Protein AF-A0A2T2TE76-F1 (afdb_monomer_lite)

pLDDT: mean 76.72, std 20.66, range [38.75, 98.69]

Foldseek 3Di:
DDDDDDDDDDDDDDDDDPDDDDPPDPDDDPFQLVCLVPDDPVNLCVQCVVCLVVQLVLLVVVLVVCVVVVLDDPPLDHSNRLSVVLSVVCSVCSNVDDRPDDPNRSSSVSSVVVVVVVSVVVNVVVVVVVPDPPDDPPPCVPPPDDDDDDDDDDDDDDDDDDDDDDDDDDDDDD

Secondary structure (DSSP, 8-state):
-PPPPPP------PPPP-PPPPS------S-TTHHHHT--HHHHHHHHGGGHHHHHHHHHHHHHHHHHTTSS-TTS--HHHHHHHHHHHHHHTGGG--TTS-HHHHHHHHHHHHHHHHHHHHHHHHHHHHH-------GGGG--S----------------PPPPPPPPPP---

Radius of gyration: 37.02 Å; chains: 1; bounding box: 40×128×88 Å

Structure (mmCIF, N/CA/C/O backbone):
data_AF-A0A2T2TE76-F1
#
_entry.id   AF-A0A2T2TE76-F1
#
loop_
_atom_site.group_PDB
_atom_site.id
_atom_site.type_symbol
_atom_site.label_atom_id
_atom_site.label_alt_id
_atom_site.label_comp_id
_atom_site.label_asym_id
_atom_site.label_entity_id
_atom_site.label_seq_id
_atom_site.pdbx_PDB_ins_code
_atom_site.Cartn_x
_atom_site.Cartn_y
_atom_site.Cartn_z
_atom_site.occupancy
_atom_site.B_iso_or_equiv
_atom_site.auth_seq_id
_atom_site.auth_comp_id
_atom_site.auth_asym_id
_atom_site.auth_atom_id
_atom_site.pdbx_PDB_model_num
ATOM 1 N N . MET A 1 1 ? 2.660 -78.303 -4.164 1.00 43.53 1 MET A N 1
ATOM 2 C CA . MET A 1 1 ? 2.386 -76.933 -4.647 1.00 43.53 1 MET A CA 1
ATOM 3 C C . MET A 1 1 ? 3.713 -76.175 -4.750 1.00 43.53 1 MET A C 1
ATOM 5 O O . MET A 1 1 ? 4.227 -75.793 -3.706 1.00 43.53 1 MET A O 1
ATOM 9 N N . PRO A 1 2 ? 4.346 -76.036 -5.931 1.00 55.50 2 PRO A N 1
ATOM 10 C CA . PRO A 1 2 ? 5.562 -75.234 -6.071 1.00 55.50 2 PRO A CA 1
ATOM 11 C C . PRO A 1 2 ? 5.230 -73.763 -6.372 1.00 55.50 2 PRO A C 1
ATOM 13 O O . PRO A 1 2 ? 4.437 -73.463 -7.262 1.00 55.50 2 PRO A O 1
ATOM 16 N N . PHE A 1 3 ? 5.855 -72.851 -5.627 1.00 44.72 3 PHE A N 1
ATOM 17 C CA . PHE A 1 3 ? 5.776 -71.407 -5.837 1.00 44.72 3 PHE A CA 1
ATOM 18 C C . PHE A 1 3 ? 6.512 -71.008 -7.124 1.00 44.72 3 PHE A C 1
ATOM 20 O O . PHE A 1 3 ? 7.721 -71.208 -7.258 1.00 44.72 3 PHE A O 1
ATOM 27 N N . GLY A 1 4 ? 5.769 -70.444 -8.078 1.00 48.91 4 GLY A N 1
ATOM 28 C CA . GLY A 1 4 ? 6.301 -69.890 -9.318 1.00 48.91 4 GLY A CA 1
ATOM 29 C C . GLY A 1 4 ? 7.107 -68.614 -9.067 1.00 48.91 4 GLY A C 1
ATOM 30 O O . GLY A 1 4 ? 6.610 -67.655 -8.482 1.00 48.91 4 GLY A O 1
ATOM 31 N N . ARG A 1 5 ? 8.361 -68.601 -9.532 1.00 51.62 5 ARG A N 1
ATOM 32 C CA . ARG A 1 5 ? 9.224 -67.412 -9.574 1.00 51.62 5 ARG A CA 1
ATOM 33 C C . ARG A 1 5 ? 8.663 -66.388 -10.562 1.00 51.62 5 ARG A C 1
ATOM 35 O O . ARG A 1 5 ? 8.659 -66.634 -11.767 1.00 51.62 5 ARG A O 1
ATOM 42 N N . LEU A 1 6 ? 8.281 -65.215 -10.064 1.00 58.62 6 LEU A N 1
ATOM 43 C CA . LEU A 1 6 ? 8.061 -64.024 -10.882 1.00 58.62 6 LEU A CA 1
ATOM 44 C C . LEU A 1 6 ? 9.412 -63.492 -11.380 1.00 58.62 6 LEU A C 1
ATOM 46 O O . LEU A 1 6 ? 10.286 -63.126 -10.595 1.00 58.62 6 LEU A O 1
ATOM 50 N N . ARG A 1 7 ? 9.584 -63.471 -12.704 1.00 56.09 7 ARG A N 1
ATOM 51 C CA . ARG A 1 7 ? 10.722 -62.848 -13.388 1.00 56.09 7 ARG A CA 1
ATOM 52 C C . ARG A 1 7 ? 10.663 -61.332 -13.182 1.00 56.09 7 ARG A C 1
ATOM 54 O O . ARG A 1 7 ? 9.687 -60.696 -13.568 1.00 56.09 7 ARG A O 1
ATOM 61 N N . HIS A 1 8 ? 11.707 -60.750 -12.596 1.00 49.94 8 HIS A N 1
ATOM 62 C CA . HIS A 1 8 ? 11.914 -59.303 -12.611 1.00 49.94 8 HIS A CA 1
ATOM 63 C C . HIS A 1 8 ? 12.279 -58.867 -14.033 1.00 49.94 8 HIS A C 1
ATOM 65 O O . HIS A 1 8 ? 13.309 -59.271 -14.571 1.00 49.94 8 HIS A O 1
ATOM 71 N N . SER A 1 9 ? 11.407 -58.067 -14.644 1.00 55.41 9 SER A N 1
ATOM 72 C CA . SER A 1 9 ? 11.676 -57.411 -15.921 1.00 55.41 9 SER A CA 1
ATOM 73 C C . SER A 1 9 ? 12.637 -56.250 -15.678 1.00 55.41 9 SER A C 1
ATOM 75 O O . SER A 1 9 ? 12.326 -55.313 -14.946 1.00 55.41 9 SER A O 1
ATOM 77 N N . HIS A 1 10 ? 13.829 -56.345 -16.258 1.00 53.75 10 HIS A N 1
ATOM 78 C CA . HIS A 1 10 ? 14.846 -55.303 -16.234 1.00 53.75 10 HIS A CA 1
ATOM 79 C C . HIS A 1 10 ? 14.467 -54.249 -17.285 1.00 53.75 10 HIS A C 1
ATOM 81 O O . HIS A 1 10 ? 14.520 -54.525 -18.482 1.00 53.75 10 HIS A O 1
ATOM 87 N N . VAL A 1 11 ? 14.029 -53.067 -16.849 1.00 65.00 11 VAL A N 1
ATOM 88 C CA . VAL A 1 11 ? 13.769 -51.924 -17.739 1.00 65.00 11 VAL A CA 1
ATOM 89 C C . VAL A 1 11 ? 15.098 -51.198 -17.978 1.00 65.00 11 VAL A C 1
ATOM 91 O O . VAL A 1 11 ? 15.702 -50.740 -17.004 1.00 65.00 11 VAL A O 1
ATOM 94 N N . PRO A 1 12 ? 15.596 -51.071 -19.220 1.00 58.09 12 PRO A N 1
ATOM 95 C CA . PRO A 1 12 ? 16.795 -50.282 -19.480 1.00 58.09 12 PRO A CA 1
ATOM 96 C C . PRO A 1 12 ? 16.501 -48.782 -19.303 1.00 58.09 12 PRO A C 1
ATOM 98 O O . PRO A 1 12 ? 15.561 -48.247 -19.886 1.00 58.09 12 PRO A O 1
ATOM 101 N N . LYS A 1 13 ? 17.326 -48.093 -18.500 1.00 57.84 13 LYS A N 1
ATOM 102 C CA . LYS A 1 13 ? 17.354 -46.625 -18.394 1.00 57.84 13 LYS A CA 1
ATOM 103 C C . LYS A 1 13 ? 17.795 -46.034 -19.736 1.00 57.84 13 LYS A C 1
ATOM 105 O O . LYS A 1 13 ? 18.973 -46.099 -20.077 1.00 57.84 13 LYS A O 1
ATOM 110 N N . SER A 1 14 ? 16.869 -45.436 -20.478 1.00 62.56 14 SER A N 1
ATOM 111 C CA . SER A 1 14 ? 17.212 -44.568 -21.606 1.00 62.56 14 SER A CA 1
ATOM 112 C C . SER A 1 14 ? 17.950 -43.320 -21.092 1.00 62.56 14 SER A C 1
ATOM 114 O O . SER A 1 14 ? 17.490 -42.717 -20.118 1.00 62.56 14 SER A O 1
ATOM 116 N N . PRO A 1 15 ? 19.079 -42.911 -21.697 1.00 65.44 15 PRO A N 1
ATOM 117 C CA . PRO A 1 15 ? 19.715 -41.643 -21.358 1.00 65.44 15 PRO A CA 1
ATOM 118 C C . PRO A 1 15 ? 18.826 -40.480 -21.819 1.00 65.44 15 PRO A C 1
ATOM 120 O O . PRO A 1 15 ? 18.292 -40.494 -22.928 1.00 65.44 15 PRO A O 1
ATOM 123 N N . LEU A 1 16 ? 18.646 -39.487 -20.945 1.00 64.81 16 LEU A N 1
ATOM 124 C CA . LEU A 1 16 ? 17.914 -38.258 -21.255 1.00 64.81 16 LEU A CA 1
ATOM 125 C C . LEU A 1 16 ? 18.602 -37.508 -22.412 1.00 64.81 16 LEU A C 1
ATOM 127 O O . LEU A 1 16 ? 19.834 -37.500 -22.473 1.00 64.81 16 LEU A O 1
ATOM 131 N N . PRO A 1 17 ? 17.847 -36.852 -23.311 1.00 55.06 17 PRO A N 1
ATOM 132 C CA . PRO A 1 17 ? 18.440 -36.056 -24.375 1.00 55.06 17 PRO A CA 1
ATOM 133 C C . PRO A 1 17 ? 19.189 -34.853 -23.787 1.00 55.06 17 PRO A C 1
ATOM 135 O O . PRO A 1 17 ? 18.634 -34.078 -23.008 1.00 55.06 17 PRO A O 1
ATOM 138 N N . THR A 1 18 ? 20.450 -34.677 -24.184 1.00 64.31 18 THR A N 1
ATOM 139 C CA . THR A 1 18 ? 21.221 -33.454 -23.936 1.00 64.31 18 THR A CA 1
ATOM 140 C C . THR A 1 18 ? 20.599 -32.319 -24.739 1.00 64.31 18 THR A C 1
ATOM 142 O O . THR A 1 18 ? 20.852 -32.166 -25.936 1.00 64.31 18 THR A O 1
ATOM 145 N N . TRP A 1 19 ? 19.740 -31.539 -24.090 1.00 57.91 19 TRP A N 1
ATOM 146 C CA . TRP A 1 19 ? 19.202 -30.322 -24.675 1.00 57.91 19 TRP A CA 1
ATOM 147 C C . TRP A 1 19 ? 20.345 -29.330 -24.908 1.00 57.91 19 TRP A C 1
ATOM 149 O O . TRP A 1 19 ? 21.011 -28.899 -23.968 1.00 57.91 19 TRP A O 1
ATOM 159 N N . THR A 1 20 ? 20.585 -29.002 -26.177 1.00 63.94 20 THR A N 1
ATOM 160 C CA . THR A 1 20 ? 21.523 -27.952 -26.581 1.00 63.94 20 THR A CA 1
ATOM 161 C C . THR A 1 20 ? 20.682 -26.724 -26.932 1.00 63.94 20 THR A C 1
ATOM 16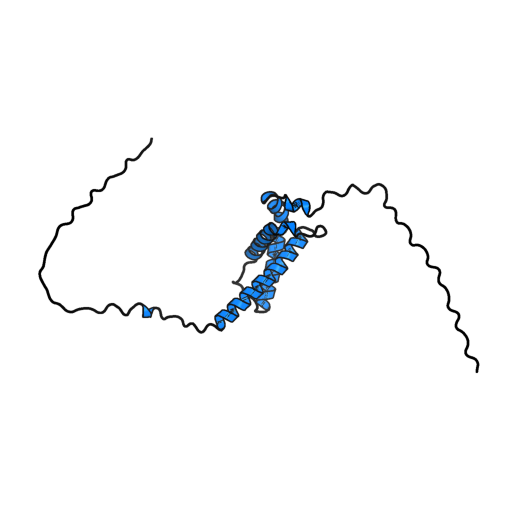3 O O . THR A 1 20 ? 19.851 -26.825 -27.840 1.00 63.94 20 THR A O 1
ATOM 166 N N . PRO A 1 21 ? 20.816 -25.587 -26.227 1.00 60.41 21 PRO A N 1
ATOM 167 C CA . PRO A 1 21 ? 20.075 -24.383 -26.587 1.00 60.41 21 PRO A CA 1
ATOM 168 C C . PRO A 1 21 ? 20.488 -23.878 -27.983 1.00 60.41 21 PRO A C 1
ATOM 170 O O . PRO A 1 21 ? 21.662 -23.982 -28.345 1.00 60.41 21 PRO A O 1
ATOM 173 N N . PRO A 1 22 ? 19.557 -23.315 -28.777 1.00 62.12 22 PRO A N 1
ATOM 174 C CA . PRO A 1 22 ? 19.862 -22.781 -30.102 1.00 62.12 22 PRO A CA 1
ATOM 175 C C . PRO A 1 22 ? 20.794 -21.549 -30.033 1.00 62.12 22 PRO A C 1
ATOM 177 O O . PRO A 1 22 ? 20.716 -20.768 -29.079 1.00 62.12 22 PRO A O 1
ATOM 180 N N . PRO A 1 23 ? 21.630 -21.312 -31.067 1.00 60.66 23 PRO A N 1
ATOM 181 C CA . PRO A 1 23 ? 22.685 -20.286 -31.089 1.00 60.66 23 PRO A CA 1
ATOM 182 C C . PRO A 1 23 ? 22.185 -18.833 -31.209 1.00 60.66 23 PRO A C 1
ATOM 184 O O . PRO A 1 23 ? 22.951 -17.945 -31.563 1.00 60.66 23 PRO A O 1
ATOM 187 N N . ASN A 1 24 ? 20.911 -18.569 -30.911 1.00 53.66 24 ASN A N 1
ATOM 188 C CA . ASN A 1 24 ? 20.317 -17.234 -30.987 1.00 53.66 24 ASN A CA 1
ATOM 189 C C . ASN A 1 24 ? 19.553 -16.884 -29.703 1.00 53.66 24 ASN A C 1
ATOM 191 O O . ASN A 1 24 ? 18.442 -16.360 -29.732 1.00 53.66 24 ASN A O 1
ATOM 195 N N . THR A 1 25 ? 20.146 -17.229 -28.559 1.00 54.91 25 THR A N 1
ATOM 196 C CA . THR A 1 25 ? 19.734 -16.657 -27.276 1.00 54.91 25 THR A CA 1
ATOM 197 C C . THR A 1 25 ? 20.296 -15.236 -27.233 1.00 54.91 25 THR A C 1
ATOM 199 O O . THR A 1 25 ? 21.523 -15.108 -27.192 1.00 54.91 25 THR A O 1
ATOM 202 N N . PRO A 1 26 ? 19.478 -14.164 -27.281 1.00 49.56 26 PRO A N 1
ATOM 203 C CA . PRO A 1 26 ? 20.008 -12.834 -27.032 1.00 49.56 26 PRO A CA 1
ATOM 204 C C . PRO A 1 26 ? 20.673 -12.867 -25.658 1.00 49.56 26 PRO A C 1
ATOM 206 O O . PRO A 1 26 ? 20.085 -13.353 -24.688 1.00 49.56 26 PRO A O 1
ATOM 209 N N . ALA A 1 27 ? 21.932 -12.429 -25.620 1.00 50.06 27 ALA A N 1
ATOM 210 C CA . ALA A 1 27 ? 22.722 -12.304 -24.408 1.00 50.06 27 ALA A CA 1
ATOM 211 C C . ALA A 1 27 ? 21.839 -11.752 -23.286 1.00 50.06 27 ALA A C 1
ATOM 213 O O . ALA A 1 27 ? 21.163 -10.740 -23.477 1.00 50.06 27 ALA A O 1
ATOM 214 N N . GLN A 1 28 ? 21.804 -12.470 -22.162 1.00 48.69 28 GLN A N 1
ATOM 215 C CA . GLN A 1 28 ? 21.019 -12.122 -20.984 1.00 48.69 28 GLN A CA 1
ATOM 216 C C . GLN A 1 28 ? 21.158 -10.620 -20.713 1.00 48.69 28 GLN A C 1
ATOM 218 O O . GLN A 1 28 ? 22.249 -10.130 -20.416 1.00 48.69 28 GLN A O 1
ATOM 223 N N . ALA A 1 29 ? 20.055 -9.890 -20.893 1.00 46.72 29 ALA A N 1
ATOM 224 C CA . ALA A 1 29 ? 19.974 -8.488 -20.524 1.00 46.72 29 ALA A CA 1
ATOM 225 C C . ALA A 1 29 ? 20.349 -8.357 -19.038 1.00 46.72 29 ALA A C 1
ATOM 227 O O . ALA A 1 29 ? 20.033 -9.265 -18.262 1.00 46.72 29 ALA A O 1
ATOM 228 N N . PRO A 1 30 ? 21.020 -7.267 -18.625 1.00 46.22 30 PRO A N 1
ATOM 229 C CA . PRO A 1 30 ? 21.421 -7.090 -17.239 1.00 46.22 30 PRO A CA 1
ATOM 230 C C . PRO A 1 30 ? 20.224 -7.297 -16.303 1.00 46.22 30 PRO A C 1
ATOM 232 O O . PRO A 1 30 ? 19.136 -6.752 -16.498 1.00 46.22 30 PRO A O 1
ATOM 235 N N . THR A 1 31 ? 20.470 -8.149 -15.318 1.00 47.50 31 THR A N 1
ATOM 236 C CA . THR A 1 31 ? 19.566 -8.730 -14.330 1.00 47.50 31 THR A CA 1
ATOM 237 C C . THR A 1 31 ? 18.613 -7.697 -13.713 1.00 47.50 31 THR A C 1
ATOM 239 O O . THR A 1 31 ? 19.012 -6.614 -13.274 1.00 47.50 31 THR A O 1
ATOM 242 N N . GLY A 1 32 ? 17.313 -8.006 -13.706 1.00 53.78 32 GLY A N 1
ATOM 243 C CA . GLY A 1 32 ? 16.235 -7.071 -13.364 1.00 53.78 32 GLY A CA 1
ATOM 244 C C . GLY A 1 32 ? 16.184 -6.604 -11.901 1.00 53.78 32 GLY A C 1
ATOM 245 O O . GLY A 1 32 ? 15.394 -5.703 -11.604 1.00 53.78 32 GLY A O 1
ATOM 246 N N . SER A 1 33 ? 16.977 -7.183 -10.992 1.00 56.91 33 SER A N 1
ATOM 247 C CA . SER A 1 33 ? 17.171 -6.704 -9.612 1.00 56.91 33 SER A CA 1
ATOM 248 C C . SER A 1 33 ? 18.260 -5.626 -9.552 1.00 56.91 33 SER A C 1
ATOM 250 O O . SER A 1 33 ? 18.046 -4.558 -8.975 1.00 56.91 33 SER A O 1
ATOM 252 N N . ALA A 1 34 ? 19.366 -5.819 -10.282 1.00 62.44 34 ALA A N 1
ATOM 253 C CA . ALA A 1 34 ? 20.478 -4.867 -10.333 1.00 62.44 34 ALA A CA 1
ATOM 254 C C . ALA A 1 34 ? 20.055 -3.477 -10.845 1.00 62.44 34 ALA A C 1
ATOM 256 O O . ALA A 1 34 ? 20.642 -2.462 -10.455 1.00 62.44 34 ALA A O 1
ATOM 257 N N . ARG A 1 35 ? 19.007 -3.414 -11.683 1.00 72.50 35 ARG A N 1
ATOM 258 C CA . ARG A 1 35 ? 18.468 -2.144 -12.194 1.00 72.50 35 ARG A CA 1
ATOM 259 C C . ARG A 1 35 ? 17.883 -1.253 -11.094 1.00 72.50 35 ARG A C 1
ATOM 261 O O . ARG A 1 35 ? 17.971 -0.038 -11.210 1.00 72.50 35 ARG A O 1
ATOM 268 N N . TRP A 1 36 ? 17.304 -1.831 -10.038 1.00 82.38 36 TRP A N 1
ATOM 269 C CA . TRP A 1 36 ? 16.640 -1.059 -8.979 1.00 82.38 36 TRP A CA 1
ATOM 270 C C . TRP A 1 36 ? 17.590 -0.623 -7.877 1.00 82.38 36 TRP A C 1
ATOM 272 O O . TRP A 1 36 ? 17.416 0.454 -7.314 1.00 82.38 36 TRP A O 1
ATOM 282 N N . THR A 1 37 ? 18.648 -1.391 -7.623 1.00 80.38 37 THR A N 1
ATOM 283 C CA . THR A 1 37 ? 19.686 -1.012 -6.657 1.00 80.38 37 THR A CA 1
ATOM 284 C C . THR A 1 37 ? 20.343 0.323 -7.018 1.00 80.38 37 THR A C 1
ATOM 286 O O . THR A 1 37 ? 20.681 1.104 -6.134 1.00 80.38 37 THR A O 1
ATOM 289 N N . ARG A 1 38 ? 20.491 0.609 -8.319 1.00 83.62 38 ARG A N 1
ATOM 290 C CA . ARG A 1 38 ? 21.079 1.857 -8.837 1.00 83.62 38 ARG A CA 1
ATOM 291 C C . ARG A 1 38 ? 20.048 2.883 -9.314 1.00 83.62 38 ARG A C 1
ATOM 293 O O . ARG A 1 38 ? 20.443 3.941 -9.797 1.00 83.62 38 ARG A O 1
ATOM 300 N N . ALA A 1 39 ? 18.757 2.567 -9.227 1.00 86.06 39 ALA A N 1
ATOM 301 C CA . ALA A 1 39 ? 17.702 3.486 -9.630 1.00 86.06 39 ALA A CA 1
ATOM 302 C C . ALA A 1 39 ? 17.703 4.725 -8.725 1.00 86.06 39 ALA A C 1
ATOM 304 O O . ALA A 1 39 ? 17.980 4.629 -7.528 1.00 86.06 39 ALA A O 1
ATOM 305 N N . THR A 1 40 ? 17.376 5.880 -9.300 1.00 93.31 40 THR A N 1
ATOM 306 C CA . THR A 1 40 ? 17.072 7.103 -8.549 1.00 93.31 40 THR A CA 1
ATOM 307 C C . THR A 1 40 ? 15.589 7.137 -8.187 1.00 93.31 40 THR A C 1
ATOM 309 O O . THR A 1 40 ? 14.781 6.446 -8.820 1.00 93.31 40 THR A O 1
ATOM 312 N N . SER A 1 41 ? 15.226 7.973 -7.210 1.00 91.38 41 SER A N 1
ATOM 313 C CA . SER A 1 41 ? 13.823 8.177 -6.822 1.00 91.38 41 SER A CA 1
ATOM 314 C C . SER A 1 41 ? 12.964 8.536 -8.040 1.00 91.38 41 SER A C 1
ATOM 316 O O . SER A 1 41 ? 11.964 7.876 -8.306 1.00 91.38 41 SER A O 1
ATOM 318 N N . ASP A 1 42 ? 13.431 9.464 -8.880 1.00 94.38 42 ASP A N 1
ATOM 319 C CA . ASP A 1 42 ? 12.715 9.889 -10.088 1.00 94.38 42 ASP A CA 1
ATOM 320 C C . ASP A 1 42 ? 12.464 8.737 -11.068 1.00 94.38 42 ASP A C 1
ATOM 322 O O . ASP A 1 42 ? 11.367 8.606 -11.612 1.00 94.38 42 ASP A O 1
ATOM 326 N N . THR A 1 43 ? 13.461 7.872 -11.294 1.00 93.75 43 THR A N 1
ATOM 327 C CA . THR A 1 43 ? 13.296 6.719 -12.196 1.00 93.75 43 THR A CA 1
ATOM 328 C C . THR A 1 43 ? 12.303 5.697 -11.650 1.00 93.75 43 THR A C 1
ATOM 330 O O . THR A 1 43 ? 11.549 5.101 -12.418 1.00 93.75 43 THR A O 1
ATOM 333 N N . PHE A 1 44 ? 12.257 5.521 -10.327 1.00 94.25 44 PHE A N 1
ATOM 334 C CA . PHE A 1 44 ? 11.263 4.672 -9.685 1.00 94.25 44 PHE A CA 1
ATOM 335 C C . PHE A 1 44 ? 9.866 5.278 -9.771 1.00 94.25 44 PHE A C 1
ATOM 337 O O . PHE A 1 44 ? 8.945 4.596 -10.211 1.00 94.25 44 PHE A O 1
ATOM 344 N N . GLN A 1 45 ? 9.716 6.562 -9.446 1.00 94.50 45 GLN A N 1
ATOM 345 C CA . GLN A 1 45 ? 8.439 7.267 -9.534 1.00 94.50 45 GLN A CA 1
ATOM 346 C C . GLN A 1 45 ? 7.864 7.213 -10.951 1.00 94.50 45 GLN A C 1
ATOM 348 O O . GLN A 1 45 ? 6.690 6.898 -11.125 1.00 94.50 45 GLN A O 1
ATOM 353 N N . GLN A 1 46 ? 8.686 7.444 -11.978 1.00 96.50 46 GLN A N 1
ATOM 354 C CA . GLN A 1 46 ? 8.255 7.343 -13.376 1.00 96.50 46 GLN A CA 1
ATOM 355 C C . GLN A 1 46 ? 7.770 5.935 -13.737 1.00 96.50 46 GLN A C 1
ATOM 357 O O . GLN A 1 46 ? 6.767 5.797 -14.436 1.00 96.50 46 GLN A O 1
ATOM 362 N N . ALA A 1 47 ? 8.453 4.898 -13.249 1.00 95.00 47 ALA A N 1
ATOM 363 C CA . ALA A 1 47 ? 8.067 3.515 -13.492 1.00 95.00 47 ALA A CA 1
ATOM 364 C C . ALA A 1 47 ? 6.830 3.081 -12.687 1.00 95.00 47 ALA A C 1
ATOM 366 O O . ALA A 1 47 ? 6.061 2.252 -13.163 1.00 95.00 47 ALA A O 1
ATOM 367 N N . ALA A 1 48 ? 6.631 3.626 -11.485 1.00 95.25 48 ALA A N 1
ATOM 368 C CA . ALA A 1 48 ? 5.500 3.314 -10.618 1.00 95.25 48 ALA A CA 1
ATOM 369 C C . ALA A 1 48 ? 4.223 4.072 -11.008 1.00 95.25 48 ALA A C 1
ATOM 371 O O . ALA A 1 48 ? 3.126 3.553 -10.814 1.00 95.25 48 ALA A O 1
ATOM 372 N N . ARG A 1 49 ? 4.348 5.271 -11.598 1.00 97.12 49 ARG A N 1
ATOM 373 C CA . ARG A 1 49 ? 3.222 6.159 -11.936 1.00 97.12 49 ARG A CA 1
ATOM 374 C C . ARG A 1 49 ? 2.065 5.482 -12.687 1.00 97.12 49 ARG A C 1
ATOM 376 O O . ARG A 1 49 ? 0.926 5.722 -12.301 1.00 97.12 49 ARG A O 1
ATOM 383 N N . PRO A 1 50 ? 2.299 4.619 -13.695 1.00 98.06 50 PRO A N 1
ATOM 384 C CA . PRO A 1 50 ? 1.216 3.930 -14.402 1.00 98.06 50 PRO A CA 1
ATOM 385 C C . PRO A 1 50 ? 0.408 2.957 -13.530 1.00 98.06 50 PRO A C 1
ATOM 387 O O . PRO A 1 50 ? -0.662 2.522 -13.939 1.00 98.06 50 PRO A O 1
ATOM 390 N N . HIS A 1 51 ? 0.924 2.579 -12.359 1.00 97.50 51 HIS A N 1
ATOM 391 C CA . HIS A 1 51 ? 0.322 1.585 -11.473 1.00 97.50 51 HIS A CA 1
ATOM 392 C C . HIS A 1 51 ? -0.422 2.207 -10.282 1.00 97.50 51 H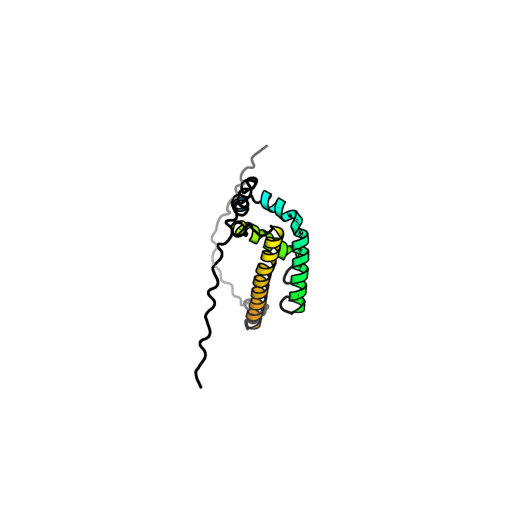IS A C 1
ATOM 394 O O . HIS A 1 51 ? -1.076 1.475 -9.546 1.00 97.50 51 HIS A O 1
ATOM 400 N N . ILE A 1 52 ? -0.358 3.531 -10.095 1.00 97.88 52 ILE A N 1
ATOM 401 C CA . ILE A 1 52 ? -0.934 4.213 -8.923 1.00 97.88 52 ILE A CA 1
ATOM 402 C C . ILE A 1 52 ? -2.448 3.991 -8.834 1.00 97.88 52 ILE A C 1
ATOM 404 O O . ILE A 1 52 ? -2.928 3.507 -7.814 1.00 97.88 52 ILE A O 1
ATOM 408 N N . ASP A 1 53 ? -3.194 4.240 -9.912 1.00 98.19 53 ASP A N 1
ATOM 409 C CA . ASP A 1 53 ? -4.656 4.063 -9.912 1.00 98.19 53 ASP A CA 1
ATOM 410 C C . ASP A 1 53 ? -5.059 2.615 -9.608 1.00 98.19 53 ASP A C 1
ATOM 412 O O . ASP A 1 53 ? -6.072 2.343 -8.954 1.00 98.19 53 ASP A O 1
ATOM 416 N N . ARG A 1 54 ? -4.235 1.660 -10.055 1.00 98.00 54 ARG A N 1
ATOM 417 C CA . ARG A 1 54 ? -4.449 0.239 -9.789 1.00 98.00 54 ARG A CA 1
ATOM 418 C C . ARG A 1 54 ? -4.210 -0.100 -8.319 1.00 98.00 54 ARG A C 1
ATOM 420 O O . ARG A 1 54 ? -4.990 -0.872 -7.767 1.00 98.00 54 ARG A O 1
ATOM 427 N N . LEU A 1 55 ? -3.182 0.482 -7.700 1.00 98.38 55 LEU A N 1
ATOM 428 C CA . LEU A 1 55 ? -2.901 0.336 -6.269 1.00 98.38 55 LEU A CA 1
ATOM 429 C C . LEU A 1 55 ? -4.031 0.917 -5.419 1.00 98.38 55 LEU A C 1
ATOM 431 O O . LEU A 1 55 ? -4.540 0.217 -4.550 1.00 98.38 55 LEU A O 1
ATOM 435 N N . ILE A 1 56 ? -4.498 2.127 -5.744 1.00 98.69 56 ILE A N 1
ATOM 436 C CA . ILE A 1 56 ? -5.631 2.778 -5.064 1.00 98.69 56 ILE A CA 1
ATOM 437 C C . ILE A 1 56 ? -6.894 1.917 -5.175 1.00 98.69 56 ILE A C 1
ATOM 439 O O . ILE A 1 56 ? -7.583 1.679 -4.186 1.00 98.69 56 ILE A O 1
ATOM 443 N N . THR A 1 57 ? -7.188 1.399 -6.370 1.00 98.50 57 THR A N 1
ATOM 444 C CA . THR A 1 57 ? -8.356 0.529 -6.581 1.00 98.50 57 THR A CA 1
ATOM 445 C C . THR A 1 57 ? -8.253 -0.755 -5.757 1.00 98.50 57 THR A C 1
ATOM 447 O O . THR A 1 57 ? -9.225 -1.161 -5.128 1.00 98.50 57 THR A O 1
ATOM 450 N N . ALA A 1 58 ? -7.079 -1.392 -5.737 1.00 98.19 58 ALA A N 1
ATOM 451 C CA . ALA A 1 58 ? -6.851 -2.585 -4.926 1.00 98.19 58 ALA A CA 1
ATOM 452 C C . ALA A 1 58 ? -6.951 -2.280 -3.422 1.00 98.19 58 ALA A C 1
ATOM 454 O O . ALA A 1 58 ? -7.581 -3.037 -2.695 1.00 98.19 58 ALA A O 1
ATOM 455 N N . ALA A 1 59 ? -6.405 -1.145 -2.976 1.00 98.31 59 ALA A N 1
ATOM 456 C CA . ALA A 1 59 ? -6.445 -0.724 -1.580 1.00 98.31 59 ALA A CA 1
ATOM 457 C C . ALA A 1 59 ? -7.882 -0.492 -1.121 1.00 98.31 59 ALA A C 1
ATOM 459 O O . ALA A 1 59 ? -8.249 -0.936 -0.043 1.00 98.31 59 ALA A O 1
ATOM 460 N N . ARG A 1 60 ? -8.715 0.134 -1.960 1.00 98.50 60 ARG A N 1
ATOM 461 C CA . ARG A 1 60 ? -10.142 0.302 -1.670 1.00 98.50 60 ARG A CA 1
ATOM 462 C C . ARG A 1 60 ? -10.832 -1.039 -1.435 1.00 98.50 60 ARG A C 1
ATOM 464 O O . ARG A 1 60 ? -11.486 -1.194 -0.418 1.00 98.50 60 ARG A O 1
ATOM 471 N N . HIS A 1 61 ? -10.638 -2.006 -2.331 1.00 98.19 61 HIS A N 1
ATOM 472 C CA . HIS A 1 61 ? -11.239 -3.333 -2.173 1.00 98.19 61 HIS A CA 1
ATOM 473 C C . HIS A 1 61 ? -10.773 -4.051 -0.903 1.00 98.19 61 HIS A C 1
ATOM 475 O O . HIS A 1 61 ? -11.589 -4.676 -0.230 1.00 98.19 61 HIS A O 1
ATOM 481 N N . ASP A 1 62 ? -9.484 -3.963 -0.575 1.00 97.50 62 ASP A N 1
ATOM 482 C CA . ASP A 1 62 ? -8.964 -4.584 0.641 1.00 97.50 62 ASP A CA 1
ATOM 483 C C . ASP A 1 62 ? -9.500 -3.879 1.904 1.00 97.50 62 ASP A C 1
ATOM 485 O O . ASP A 1 62 ? -9.881 -4.546 2.862 1.00 97.50 62 ASP A O 1
ATOM 489 N N . LEU A 1 63 ? -9.574 -2.543 1.910 1.00 98.06 63 LEU A N 1
ATOM 490 C CA . LEU A 1 63 ? -10.137 -1.773 3.024 1.00 98.06 63 LEU A CA 1
ATOM 491 C C . LEU A 1 63 ? -11.624 -2.079 3.225 1.00 98.06 63 LEU A C 1
ATOM 493 O O . LEU A 1 63 ? -12.023 -2.358 4.353 1.00 98.06 63 LEU A O 1
ATOM 497 N N . ASP A 1 64 ? -12.416 -2.102 2.149 1.00 98.12 64 ASP A N 1
ATOM 498 C CA . ASP A 1 64 ? -13.834 -2.476 2.198 1.00 98.12 64 ASP A CA 1
ATOM 499 C C . ASP A 1 64 ? -13.997 -3.869 2.827 1.00 98.12 64 ASP A C 1
ATOM 501 O O . ASP A 1 64 ? -14.803 -4.049 3.738 1.00 98.12 64 ASP A O 1
ATOM 505 N N . TYR A 1 65 ? -13.164 -4.836 2.422 1.00 97.88 65 TYR A N 1
ATOM 506 C CA . TYR A 1 65 ? -13.152 -6.176 3.009 1.00 97.88 65 TYR A CA 1
ATOM 507 C C . TYR A 1 65 ? -12.886 -6.145 4.523 1.00 97.88 65 TYR A C 1
ATOM 509 O O . TYR A 1 65 ? -13.625 -6.762 5.290 1.00 97.88 65 TYR A O 1
ATOM 517 N N . TYR A 1 66 ? -11.862 -5.420 4.979 1.00 97.44 66 TYR A N 1
ATOM 518 C CA . TYR A 1 66 ? -11.520 -5.355 6.404 1.00 97.44 66 TYR A CA 1
ATOM 519 C C . TYR A 1 66 ? -12.555 -4.605 7.247 1.00 97.44 66 TYR A C 1
ATOM 521 O O . TYR A 1 66 ? -12.789 -4.972 8.401 1.00 97.44 66 TYR A O 1
ATOM 529 N N . VAL A 1 67 ? -13.204 -3.591 6.674 1.00 97.38 67 VAL A N 1
ATOM 530 C CA . VAL A 1 67 ? -14.333 -2.898 7.304 1.00 97.38 67 VAL A CA 1
ATOM 531 C C . VAL A 1 67 ? -15.529 -3.839 7.436 1.00 97.38 67 VAL A C 1
ATOM 533 O O . VAL A 1 67 ? -16.126 -3.925 8.507 1.00 97.38 67 VAL A O 1
ATOM 536 N N . GLU A 1 68 ? -15.848 -4.610 6.394 1.00 97.62 68 GLU A N 1
ATOM 537 C CA . GLU A 1 68 ? -16.918 -5.614 6.435 1.00 97.62 68 GLU A CA 1
ATOM 538 C C . GLU A 1 68 ? -16.655 -6.723 7.466 1.00 97.62 68 GLU A C 1
ATOM 540 O O . GLU A 1 68 ? -17.597 -7.211 8.092 1.00 97.62 68 GLU A O 1
ATOM 545 N N . GLN A 1 69 ? -15.391 -7.104 7.684 1.00 96.88 69 GLN A N 1
ATOM 546 C CA . GLN A 1 69 ? -15.013 -8.050 8.743 1.00 96.88 69 GLN A CA 1
ATOM 547 C C . GLN A 1 69 ? -15.027 -7.431 10.155 1.00 96.88 69 GLN A C 1
ATOM 549 O O . GLN A 1 69 ? -14.874 -8.154 11.139 1.00 96.88 69 GLN A O 1
ATOM 554 N N . GLY A 1 70 ? -15.204 -6.111 10.283 1.00 94.56 70 GLY A N 1
ATOM 555 C CA . GLY A 1 70 ? -15.111 -5.394 11.559 1.00 94.56 70 GLY A CA 1
ATOM 556 C C . GLY A 1 70 ? -13.682 -5.271 12.103 1.00 94.56 70 GLY A C 1
ATOM 557 O O . GLY A 1 70 ? -13.493 -4.870 13.252 1.00 94.56 70 GLY A O 1
ATOM 558 N N . GLU A 1 71 ? -12.675 -5.604 11.293 1.00 95.75 71 GLU A N 1
ATOM 559 C CA . GLU A 1 71 ? -11.257 -5.500 11.649 1.00 95.75 71 GLU A CA 1
ATOM 560 C C . GLU A 1 71 ? -10.770 -4.045 11.550 1.00 95.75 71 GLU A C 1
ATOM 562 O O . GLU A 1 71 ? -9.940 -3.615 12.349 1.00 95.75 71 GLU A O 1
ATOM 567 N N . LEU A 1 72 ? -11.344 -3.242 10.646 1.00 95.25 72 LEU A N 1
ATOM 568 C CA . LEU A 1 72 ? -11.064 -1.809 10.487 1.00 95.25 72 LEU A CA 1
ATOM 569 C C . LEU A 1 72 ? -12.315 -0.934 10.637 1.00 95.25 72 LEU A C 1
ATOM 571 O O . LEU A 1 72 ? -13.428 -1.362 10.340 1.00 95.25 72 LEU A O 1
ATOM 575 N N . HIS A 1 73 ? -12.123 0.312 11.077 1.00 93.31 73 HIS A N 1
ATOM 576 C CA . HIS A 1 73 ? -13.098 1.386 10.881 1.00 93.31 73 HIS A CA 1
ATOM 577 C C . HIS A 1 73 ? -12.879 2.039 9.509 1.00 93.31 73 HIS A C 1
ATOM 579 O O . HIS A 1 73 ? -11.751 2.108 9.025 1.00 93.31 73 HIS A O 1
ATOM 585 N N . SER A 1 74 ? -13.936 2.583 8.896 1.00 92.62 74 SER A N 1
ATOM 586 C CA . SER A 1 74 ? -13.854 3.266 7.589 1.00 92.62 74 SER A CA 1
ATOM 587 C C . SER A 1 74 ? -12.914 4.472 7.566 1.00 92.62 74 SER A C 1
ATOM 589 O O . SER A 1 74 ? -12.504 4.917 6.500 1.00 92.62 74 SER A O 1
ATOM 591 N N . ASP A 1 75 ? -12.605 4.998 8.748 1.00 93.50 75 ASP A N 1
ATOM 592 C CA . ASP A 1 75 ? -11.825 6.219 8.941 1.00 93.50 75 ASP A CA 1
ATOM 593 C C . ASP A 1 75 ? -10.390 5.910 9.392 1.00 93.50 75 ASP A C 1
ATOM 595 O O . ASP A 1 75 ? -9.613 6.837 9.606 1.00 93.50 75 ASP A O 1
ATOM 599 N N . ASP A 1 76 ? -10.039 4.626 9.553 1.00 92.94 76 ASP A N 1
ATOM 600 C CA . ASP A 1 76 ? -8.697 4.224 9.986 1.00 92.94 76 ASP A CA 1
ATOM 601 C C . ASP A 1 76 ? -7.658 4.525 8.896 1.00 92.94 76 ASP A C 1
ATOM 603 O O . ASP A 1 76 ? -6.570 4.998 9.210 1.00 92.94 76 ASP A O 1
ATOM 607 N N . PHE A 1 77 ? -7.997 4.277 7.623 1.00 96.62 77 PHE A N 1
ATOM 608 C CA . PHE A 1 77 ? -7.096 4.471 6.485 1.00 96.62 77 PHE A CA 1
ATOM 609 C C . PHE A 1 77 ? -7.846 4.885 5.223 1.00 96.62 77 PHE A C 1
ATOM 611 O O . PHE A 1 77 ? -8.967 4.442 4.969 1.00 96.62 77 PHE A O 1
ATOM 618 N N . THR A 1 78 ? -7.175 5.658 4.367 1.00 97.94 78 THR A N 1
ATOM 619 C CA . THR A 1 78 ? -7.670 5.952 3.012 1.00 97.94 78 THR A CA 1
ATOM 620 C C . THR A 1 78 ? -6.980 5.084 1.949 1.00 97.94 78 THR A C 1
ATOM 622 O O . THR A 1 78 ? -5.812 4.719 2.114 1.00 97.94 78 THR A O 1
ATOM 625 N N . PRO A 1 79 ? -7.640 4.758 0.819 1.00 98.31 79 PRO A N 1
ATOM 626 C CA . PRO A 1 79 ? -7.006 4.008 -0.269 1.00 98.31 79 PRO A CA 1
ATOM 627 C C . PRO A 1 79 ? -5.723 4.666 -0.807 1.00 98.31 79 PRO A C 1
ATOM 629 O O . PRO A 1 79 ? -4.760 3.980 -1.155 1.00 98.31 79 PRO A O 1
ATOM 632 N N . GLU A 1 80 ? -5.705 5.997 -0.874 1.00 98.44 80 GLU A N 1
ATOM 633 C CA . GLU A 1 80 ? -4.569 6.806 -1.314 1.00 98.44 80 GLU A CA 1
ATOM 634 C C . GLU A 1 80 ? -3.385 6.715 -0.345 1.00 98.44 80 GLU A C 1
ATOM 636 O O . GLU A 1 80 ? -2.241 6.619 -0.789 1.00 98.44 80 GLU A O 1
ATOM 641 N N . GLU A 1 81 ? -3.650 6.699 0.961 1.00 97.94 81 GLU A N 1
ATOM 642 C CA . GLU A 1 81 ? -2.633 6.528 2.000 1.00 97.94 81 GLU A CA 1
ATOM 643 C C . GLU A 1 81 ? -1.973 5.151 1.908 1.00 97.94 81 GLU A C 1
ATOM 645 O O . GLU A 1 81 ? -0.749 5.064 1.836 1.00 97.94 81 GLU A O 1
ATOM 650 N N . ILE A 1 82 ? -2.763 4.082 1.767 1.00 98.31 82 ILE A N 1
ATOM 651 C CA . ILE A 1 82 ? -2.234 2.721 1.592 1.00 98.31 82 ILE A CA 1
ATOM 652 C C . ILE A 1 82 ? -1.374 2.608 0.325 1.00 98.31 82 ILE A C 1
ATOM 654 O O . ILE A 1 82 ? -0.305 1.984 0.337 1.00 98.31 82 ILE A O 1
ATOM 658 N N . ALA A 1 83 ? -1.803 3.225 -0.779 1.00 98.25 83 ALA A N 1
ATOM 659 C CA . ALA A 1 83 ? -1.010 3.265 -2.004 1.00 98.25 83 ALA A CA 1
ATOM 660 C C . ALA A 1 83 ? 0.296 4.064 -1.814 1.00 98.25 83 ALA A C 1
ATOM 662 O O . ALA A 1 83 ? 1.352 3.633 -2.283 1.00 98.25 83 ALA A O 1
ATOM 663 N N . GLY A 1 84 ? 0.247 5.195 -1.104 1.00 97.81 84 GLY A N 1
ATOM 664 C CA . GLY A 1 84 ? 1.413 6.015 -0.767 1.00 97.81 84 GLY A CA 1
ATOM 665 C C . GLY A 1 84 ? 2.440 5.261 0.077 1.00 97.81 84 GLY A C 1
ATOM 666 O O . GLY A 1 84 ? 3.604 5.161 -0.320 1.00 97.81 84 GLY A O 1
ATOM 667 N N . GLU A 1 85 ? 1.997 4.649 1.174 1.00 98.19 85 GLU A N 1
ATOM 668 C CA . GLU A 1 85 ? 2.833 3.825 2.056 1.00 98.19 85 GLU A CA 1
ATOM 669 C C . GLU A 1 85 ? 3.452 2.640 1.311 1.00 98.19 85 GLU A C 1
ATOM 671 O O . GLU A 1 85 ? 4.638 2.337 1.456 1.00 98.19 85 GLU A O 1
ATOM 676 N N . THR A 1 86 ? 2.689 2.016 0.411 1.00 98.31 86 THR A N 1
ATOM 677 C CA . THR A 1 86 ? 3.210 0.953 -0.455 1.00 98.31 86 THR A CA 1
ATOM 678 C C . THR A 1 86 ? 4.372 1.441 -1.317 1.00 98.31 86 THR A C 1
ATOM 680 O O . THR A 1 86 ? 5.370 0.733 -1.455 1.00 98.31 86 THR A O 1
ATOM 683 N N . LEU A 1 87 ? 4.265 2.630 -1.917 1.00 98.12 87 LEU A N 1
ATOM 684 C CA . LEU A 1 87 ? 5.317 3.181 -2.774 1.00 98.12 87 LEU A CA 1
ATOM 685 C C . LEU A 1 87 ? 6.568 3.559 -1.980 1.00 98.12 87 LEU A C 1
ATOM 687 O O . LEU A 1 87 ? 7.673 3.303 -2.460 1.00 98.12 87 LEU A O 1
ATOM 691 N N . ILE A 1 88 ? 6.400 4.122 -0.780 1.00 97.62 88 ILE A N 1
ATOM 692 C CA . ILE A 1 88 ? 7.503 4.431 0.140 1.00 97.62 88 ILE A CA 1
ATOM 693 C C . ILE A 1 88 ? 8.215 3.134 0.532 1.00 97.62 88 ILE A C 1
ATOM 695 O O . ILE A 1 88 ? 9.414 2.983 0.289 1.00 97.62 88 ILE A O 1
ATOM 699 N N . TYR A 1 89 ? 7.463 2.143 1.016 1.00 97.19 89 TYR A N 1
ATOM 700 C CA . TYR A 1 89 ? 8.013 0.849 1.400 1.00 97.19 89 TYR A CA 1
ATOM 701 C C . TYR A 1 89 ? 8.728 0.161 0.233 1.00 97.19 89 TYR A C 1
ATOM 703 O O . TYR A 1 89 ? 9.823 -0.382 0.393 1.00 97.19 89 TYR A O 1
ATOM 711 N N . ALA A 1 90 ? 8.117 0.166 -0.953 1.00 96.50 90 ALA A N 1
ATOM 712 C CA . ALA A 1 90 ? 8.691 -0.436 -2.147 1.00 96.50 90 ALA A CA 1
ATOM 713 C C . ALA A 1 90 ? 9.966 0.287 -2.597 1.00 96.50 90 ALA A C 1
ATOM 715 O O . ALA A 1 90 ? 10.907 -0.364 -3.047 1.00 96.50 90 ALA A O 1
ATOM 716 N N . TRP A 1 91 ? 10.040 1.609 -2.467 1.00 96.06 91 TRP A N 1
ATOM 717 C CA . TRP A 1 91 ? 11.268 2.342 -2.745 1.00 96.06 91 TRP A CA 1
ATOM 718 C C . TRP A 1 91 ? 12.395 1.921 -1.795 1.00 96.06 91 TRP A C 1
ATOM 720 O O . TRP A 1 91 ? 13.490 1.588 -2.261 1.00 96.06 91 TRP A O 1
ATOM 730 N N . ASP A 1 92 ? 12.118 1.858 -0.495 1.00 95.69 92 ASP A N 1
ATOM 731 C CA . ASP A 1 92 ? 13.105 1.508 0.532 1.00 95.69 92 ASP A CA 1
ATOM 732 C C . ASP A 1 92 ? 13.599 0.060 0.428 1.00 95.69 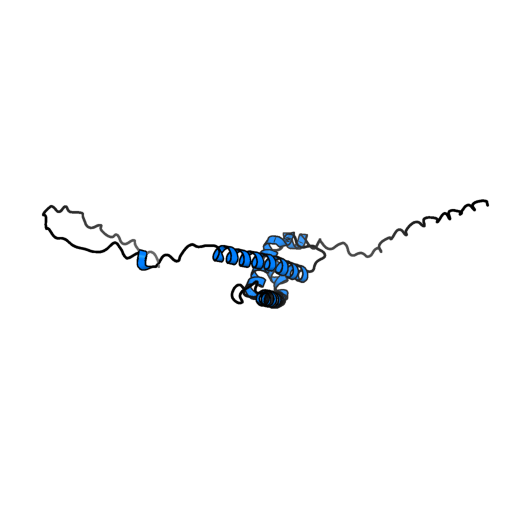92 ASP A C 1
ATOM 734 O O . ASP A 1 92 ? 14.729 -0.230 0.808 1.00 95.69 92 ASP A O 1
ATOM 738 N N . HIS A 1 93 ? 12.779 -0.827 -0.144 1.00 94.50 93 HIS A N 1
ATOM 739 C CA . HIS A 1 93 ? 13.042 -2.265 -0.261 1.00 94.50 93 HIS A CA 1
ATOM 740 C C . HIS A 1 93 ? 13.210 -2.757 -1.703 1.00 94.50 93 HIS A C 1
ATOM 742 O O . HIS A 1 93 ? 13.059 -3.950 -1.998 1.00 94.50 93 HIS A O 1
ATOM 748 N N . ARG A 1 94 ? 13.488 -1.848 -2.638 1.00 93.31 94 ARG A N 1
ATOM 749 C CA . ARG A 1 94 ? 13.570 -2.129 -4.082 1.00 93.31 94 ARG A CA 1
ATOM 750 C C . ARG A 1 94 ? 14.591 -3.206 -4.455 1.00 93.31 94 ARG A C 1
ATOM 752 O O . ARG A 1 94 ? 14.420 -3.890 -5.464 1.00 93.31 94 ARG A O 1
ATOM 759 N N . GLU A 1 95 ? 15.624 -3.399 -3.642 1.00 90.31 95 GLU A N 1
ATOM 760 C CA . GLU A 1 95 ? 16.626 -4.457 -3.779 1.00 90.31 95 GLU A CA 1
ATOM 761 C C . GLU A 1 95 ? 16.058 -5.863 -3.543 1.00 90.31 95 GLU A C 1
ATOM 763 O O . GLU A 1 95 ? 16.558 -6.829 -4.118 1.00 90.31 95 GLU A O 1
ATOM 768 N N . LYS A 1 96 ? 14.983 -5.986 -2.754 1.00 90.00 96 LYS A N 1
ATOM 769 C CA . LYS A 1 96 ? 14.326 -7.266 -2.440 1.00 90.00 96 LYS A CA 1
ATOM 770 C C . LYS A 1 96 ? 13.363 -7.727 -3.533 1.00 90.00 96 LYS A C 1
ATOM 772 O O . LYS A 1 96 ? 12.779 -8.804 -3.414 1.00 90.00 96 LYS A O 1
ATOM 777 N N . ARG A 1 97 ? 13.157 -6.932 -4.587 1.00 91.69 97 ARG A N 1
ATOM 778 C CA . ARG A 1 97 ? 12.233 -7.283 -5.667 1.00 91.69 97 ARG A CA 1
ATOM 779 C C . ARG A 1 97 ? 12.733 -8.511 -6.446 1.00 91.69 97 ARG A C 1
ATOM 781 O O . ARG A 1 97 ? 13.799 -8.428 -7.063 1.00 91.69 97 ARG A O 1
ATOM 788 N N . PRO A 1 98 ? 11.947 -9.604 -6.524 1.00 89.88 98 PRO A N 1
ATOM 789 C CA . PRO A 1 98 ? 12.293 -10.751 -7.356 1.00 89.88 98 PRO A CA 1
ATOM 790 C C . PRO A 1 98 ? 12.330 -10.377 -8.839 1.00 89.88 98 PRO A C 1
ATOM 792 O O . PRO A 1 98 ? 11.481 -9.635 -9.335 1.00 89.88 98 PRO A O 1
ATOM 795 N N . GLU A 1 99 ? 13.296 -10.918 -9.573 1.00 85.56 99 GLU A N 1
ATOM 796 C CA . GLU A 1 99 ? 13.508 -10.559 -10.980 1.00 85.56 99 GLU A CA 1
ATOM 797 C C . GLU A 1 99 ? 12.415 -11.085 -11.906 1.00 85.56 99 GLU A C 1
ATOM 799 O O . GLU A 1 99 ? 12.102 -10.459 -12.916 1.00 85.56 99 GLU A O 1
ATOM 804 N N . GLN A 1 100 ? 11.822 -12.217 -11.533 1.00 89.19 100 GLN A N 1
ATOM 805 C CA . GLN A 1 100 ? 10.780 -12.909 -12.283 1.00 89.19 100 GLN A CA 1
ATOM 806 C C . GLN A 1 100 ? 9.404 -12.248 -12.123 1.00 89.19 100 GLN A C 1
ATOM 808 O O . GLN A 1 100 ? 8.463 -12.619 -12.819 1.00 89.19 100 GLN A O 1
ATOM 813 N N . VAL A 1 101 ? 9.269 -11.282 -11.208 1.00 91.75 101 VAL A N 1
ATOM 814 C CA . VAL A 1 101 ? 7.998 -10.619 -10.908 1.00 91.75 101 VAL A CA 1
ATOM 815 C C . VAL A 1 101 ? 7.969 -9.240 -11.571 1.00 91.75 101 VAL A C 1
ATOM 817 O O . VAL A 1 101 ? 8.930 -8.460 -11.514 1.00 91.75 101 VAL A O 1
ATOM 820 N N . SER A 1 102 ? 6.849 -8.927 -12.228 1.00 93.44 102 SER A N 1
ATOM 821 C CA . SER A 1 102 ? 6.614 -7.596 -12.792 1.00 93.44 102 SER A CA 1
ATOM 822 C C . SER A 1 102 ? 6.624 -6.533 -11.687 1.00 93.44 102 SER A C 1
ATOM 824 O O . SER A 1 102 ? 6.410 -6.833 -10.514 1.00 93.44 102 SER A O 1
ATOM 826 N N . LEU A 1 103 ? 6.909 -5.273 -12.035 1.00 93.75 103 LEU A N 1
ATOM 827 C CA . LEU A 1 103 ? 6.856 -4.187 -11.049 1.00 93.75 103 LEU A CA 1
ATOM 828 C C . LEU A 1 103 ? 5.459 -4.102 -10.420 1.00 93.75 103 LEU A C 1
ATOM 830 O O . LEU A 1 103 ? 5.350 -4.116 -9.202 1.00 93.75 103 LEU A O 1
ATOM 834 N N . GLU A 1 104 ? 4.415 -4.121 -11.248 1.00 96.06 104 GLU A N 1
ATOM 835 C CA . GLU A 1 104 ? 3.017 -4.131 -10.812 1.00 96.06 104 GLU A CA 1
ATOM 836 C C . GLU A 1 104 ? 2.706 -5.272 -9.837 1.00 96.06 104 GLU A C 1
ATOM 838 O O . GLU A 1 104 ? 2.223 -5.025 -8.736 1.00 96.06 104 GLU A O 1
ATOM 843 N N . GLY A 1 105 ? 3.019 -6.519 -10.208 1.00 96.44 105 GLY A N 1
ATOM 844 C CA . GLY A 1 105 ? 2.726 -7.678 -9.365 1.00 96.44 105 GLY A CA 1
ATOM 845 C C . GLY A 1 105 ? 3.478 -7.628 -8.037 1.00 96.44 105 GLY A C 1
ATOM 846 O O . GLY A 1 105 ? 2.957 -8.037 -7.000 1.00 96.44 105 GLY A O 1
ATOM 847 N N . TRP A 1 106 ? 4.691 -7.076 -8.048 1.00 97.00 106 TRP A N 1
ATOM 848 C CA . TRP A 1 106 ? 5.453 -6.875 -6.828 1.00 97.00 106 TRP A CA 1
ATOM 849 C C . TRP A 1 106 ? 4.879 -5.758 -5.948 1.00 97.00 106 TRP A C 1
ATOM 851 O O . TRP A 1 106 ? 4.808 -5.950 -4.734 1.00 97.00 106 TRP A O 1
ATOM 861 N N . LEU A 1 107 ? 4.433 -4.639 -6.529 1.00 97.88 107 LEU A N 1
ATOM 862 C CA . LEU A 1 107 ? 3.784 -3.545 -5.799 1.00 97.88 107 LEU A CA 1
ATOM 863 C C . LEU A 1 107 ? 2.470 -4.012 -5.163 1.00 97.88 107 LEU A C 1
ATOM 865 O O . LEU A 1 107 ? 2.299 -3.849 -3.961 1.00 97.88 107 LEU A O 1
ATOM 869 N N . LEU A 1 108 ? 1.604 -4.693 -5.919 1.00 98.19 108 LEU A N 1
ATOM 870 C CA . LEU A 1 108 ? 0.345 -5.244 -5.402 1.00 98.19 108 LEU A CA 1
ATOM 871 C C . LEU A 1 108 ? 0.581 -6.263 -4.281 1.00 98.19 108 LEU A C 1
ATOM 873 O O . LEU A 1 108 ? -0.052 -6.208 -3.231 1.00 98.19 108 LEU A O 1
ATOM 877 N N . GLY A 1 109 ? 1.542 -7.174 -4.465 1.00 97.50 109 GLY A N 1
ATOM 878 C CA . GLY A 1 109 ? 1.899 -8.127 -3.415 1.00 97.50 109 GLY A CA 1
ATOM 879 C C . GLY A 1 109 ? 2.502 -7.456 -2.176 1.00 97.50 109 GLY A C 1
ATOM 880 O O . GLY A 1 109 ? 2.354 -7.969 -1.068 1.00 97.50 109 GLY A O 1
ATOM 881 N N . THR A 1 110 ? 3.200 -6.334 -2.352 1.00 97.62 110 THR A N 1
ATOM 882 C CA . THR A 1 110 ? 3.759 -5.536 -1.253 1.00 97.62 110 THR A CA 1
ATOM 883 C C . THR A 1 110 ? 2.659 -4.821 -0.487 1.00 97.62 110 THR A C 1
ATOM 885 O O . THR A 1 110 ? 2.614 -4.976 0.730 1.00 97.62 110 THR A O 1
ATOM 888 N N . GLN A 1 111 ? 1.735 -4.160 -1.188 1.00 98.31 111 GLN A N 1
ATOM 889 C CA . GLN A 1 111 ? 0.560 -3.516 -0.602 1.00 98.31 111 GLN A CA 1
ATOM 890 C C . GLN A 1 111 ? -0.232 -4.488 0.267 1.00 98.31 111 GLN A C 1
ATOM 892 O O . GLN A 1 111 ? -0.490 -4.205 1.430 1.00 98.31 111 GLN A O 1
ATOM 897 N N . HIS A 1 112 ? -0.536 -5.673 -0.266 1.00 97.25 112 HIS A N 1
ATOM 898 C CA . HIS A 1 112 ? -1.304 -6.675 0.463 1.00 97.25 112 HIS A CA 1
ATOM 899 C C . HIS A 1 112 ? -0.619 -7.098 1.775 1.00 97.25 112 HIS A C 1
ATOM 901 O O . HIS A 1 112 ? -1.259 -7.196 2.817 1.00 97.25 112 HIS A O 1
ATOM 907 N N . ARG A 1 113 ? 0.702 -7.332 1.760 1.00 96.88 113 ARG A N 1
ATOM 908 C CA . ARG A 1 113 ? 1.447 -7.692 2.981 1.00 96.88 113 ARG A CA 1
ATOM 909 C C . ARG A 1 113 ? 1.522 -6.540 3.980 1.00 96.88 113 ARG A C 1
ATOM 911 O O . ARG A 1 113 ? 1.410 -6.790 5.176 1.00 96.88 113 ARG A O 1
ATOM 918 N N . LEU A 1 114 ? 1.741 -5.324 3.487 1.00 96.81 114 LEU A N 1
ATOM 919 C CA . LEU A 1 114 ? 1.841 -4.115 4.298 1.00 96.81 114 LEU A CA 1
ATOM 920 C C . LEU A 1 114 ? 0.513 -3.832 5.005 1.00 96.81 114 LEU A C 1
ATOM 922 O O . LEU A 1 114 ? 0.491 -3.716 6.227 1.00 96.81 114 LEU A O 1
ATOM 926 N N . LEU A 1 115 ? -0.596 -3.867 4.264 1.00 96.88 115 LEU A N 1
ATOM 927 C CA . LEU A 1 115 ? -1.931 -3.658 4.813 1.00 96.88 115 LEU A CA 1
ATOM 928 C C . LEU A 1 115 ? -2.278 -4.689 5.894 1.00 96.88 115 LEU A C 1
ATOM 930 O O . LEU A 1 115 ? -2.772 -4.313 6.948 1.00 96.88 115 LEU A O 1
ATOM 934 N N . ARG A 1 116 ? -1.943 -5.974 5.704 1.00 96.56 116 ARG A N 1
ATOM 935 C CA . ARG A 1 116 ? -2.145 -6.994 6.754 1.00 96.56 116 ARG A CA 1
ATOM 936 C C . ARG A 1 116 ? -1.406 -6.673 8.054 1.00 96.56 116 ARG A C 1
ATOM 938 O O . ARG A 1 116 ? -1.925 -6.971 9.124 1.00 96.56 116 ARG A O 1
ATOM 945 N N . GLY A 1 117 ? -0.205 -6.101 7.962 1.00 96.81 117 GLY A N 1
ATOM 946 C CA . GLY A 1 117 ? 0.546 -5.649 9.133 1.00 96.81 117 GLY A CA 1
ATOM 947 C C . GLY A 1 117 ? -0.139 -4.475 9.831 1.00 96.81 117 GLY A C 1
ATOM 948 O O . GLY A 1 117 ? -0.349 -4.530 11.038 1.00 96.81 117 GLY A O 1
ATOM 949 N N . MET A 1 118 ? -0.555 -3.468 9.061 1.00 96.38 118 MET A N 1
ATOM 950 C CA . MET A 1 118 ? -1.244 -2.280 9.581 1.00 96.38 118 MET A CA 1
ATOM 951 C C . MET A 1 118 ? -2.587 -2.618 10.236 1.00 96.38 118 MET A C 1
ATOM 953 O O . MET A 1 118 ? -2.900 -2.087 11.295 1.00 96.38 118 MET A O 1
ATOM 957 N N . VAL A 1 119 ? -3.364 -3.535 9.647 1.00 96.44 119 VAL A N 1
ATOM 958 C CA . VAL A 1 119 ? -4.626 -4.024 10.228 1.00 96.44 119 VAL A CA 1
ATOM 959 C C . VAL A 1 119 ? -4.372 -4.687 11.579 1.00 96.44 119 VAL A C 1
ATOM 961 O O . VAL A 1 119 ? -5.039 -4.359 12.557 1.00 96.44 119 VAL A O 1
ATOM 964 N N . ALA A 1 120 ? -3.385 -5.583 11.654 1.00 95.81 120 ALA A N 1
ATOM 965 C CA . ALA A 1 120 ? -3.052 -6.266 12.901 1.00 95.81 120 ALA A CA 1
ATOM 966 C C . ALA A 1 120 ? -2.623 -5.278 14.000 1.00 95.81 120 ALA A C 1
ATOM 968 O O . ALA A 1 120 ? -3.058 -5.407 15.142 1.00 95.81 120 ALA A O 1
ATOM 969 N N . GLU A 1 121 ? -1.822 -4.269 13.651 1.00 95.00 121 GLU A N 1
ATOM 970 C CA . GLU A 1 121 ? -1.407 -3.210 14.576 1.00 95.00 121 GLU A CA 1
ATOM 971 C C . GLU A 1 121 ? -2.593 -2.348 15.036 1.00 95.00 121 GLU A C 1
ATOM 973 O O . GLU A 1 121 ? -2.744 -2.093 16.231 1.00 95.00 121 GLU A O 1
ATOM 978 N N . ALA A 1 122 ? -3.484 -1.958 14.121 1.00 92.94 122 ALA A N 1
ATOM 979 C CA . ALA A 1 122 ? -4.678 -1.176 14.442 1.00 92.94 122 ALA A CA 1
ATOM 980 C C . ALA A 1 122 ? -5.645 -1.936 15.368 1.00 92.94 122 ALA A C 1
ATOM 982 O O . ALA A 1 122 ? -6.216 -1.348 16.294 1.00 92.94 122 ALA A O 1
ATOM 983 N N . MET A 1 123 ? -5.814 -3.242 15.145 1.00 93.75 123 MET A N 1
ATOM 984 C CA . MET A 1 123 ? -6.602 -4.112 16.020 1.00 93.75 123 MET A CA 1
ATOM 985 C C . MET A 1 123 ? -5.966 -4.226 17.404 1.00 93.75 123 MET A C 1
ATOM 987 O O . MET A 1 123 ? -6.642 -3.983 18.404 1.00 93.75 123 MET A O 1
ATOM 991 N N . GLN A 1 124 ? -4.664 -4.517 17.466 1.00 93.19 124 GLN A N 1
ATOM 992 C CA . GLN A 1 124 ? -3.937 -4.626 18.728 1.00 93.19 124 GLN A CA 1
ATOM 993 C C . GLN A 1 124 ? -4.019 -3.323 19.534 1.00 93.19 124 GLN A C 1
ATOM 995 O O . GLN A 1 124 ? -4.339 -3.350 20.720 1.00 93.19 124 GLN A O 1
ATOM 1000 N N . TYR A 1 125 ? -3.816 -2.171 18.890 1.00 90.38 125 TYR A N 1
ATOM 1001 C CA . TYR A 1 125 ? -3.939 -0.865 19.539 1.00 90.38 125 TYR A CA 1
ATOM 1002 C C . TYR A 1 125 ? -5.335 -0.649 20.146 1.00 90.38 125 TYR A C 1
ATOM 1004 O O . TYR A 1 125 ? -5.469 -0.121 21.254 1.00 90.38 125 TYR A O 1
ATOM 1012 N N . ARG A 1 126 ? -6.396 -1.074 19.448 1.00 89.06 126 ARG A N 1
ATOM 1013 C CA . ARG A 1 126 ? -7.772 -0.992 19.960 1.00 89.06 126 ARG A CA 1
ATOM 1014 C C . ARG A 1 126 ? -8.011 -1.925 21.142 1.00 89.06 126 ARG A C 1
ATOM 1016 O O . ARG A 1 126 ? -8.644 -1.500 22.107 1.00 89.06 126 ARG A O 1
ATOM 1023 N N . GLU A 1 127 ? -7.504 -3.151 21.090 1.00 89.12 127 GLU A N 1
ATOM 1024 C CA . GLU A 1 127 ? -7.587 -4.102 22.204 1.00 89.12 127 GLU A CA 1
ATOM 1025 C C . GLU A 1 127 ? -6.875 -3.560 23.450 1.00 89.12 127 GLU A C 1
ATOM 1027 O O . GLU A 1 127 ? -7.460 -3.516 24.532 1.00 89.12 127 GLU A O 1
ATOM 1032 N N . GLU A 1 128 ? -5.648 -3.062 23.294 1.00 88.38 128 GLU A N 1
ATOM 1033 C CA . GLU A 1 128 ? -4.871 -2.461 24.382 1.00 88.38 128 GLU A CA 1
ATOM 1034 C C . GLU A 1 128 ? -5.583 -1.241 24.981 1.00 88.38 128 GLU A C 1
ATOM 1036 O O . GLU A 1 128 ? -5.681 -1.107 26.203 1.00 88.38 128 GLU A O 1
ATOM 1041 N N . LYS A 1 129 ? -6.155 -0.378 24.133 1.00 85.31 129 LYS A N 1
ATOM 1042 C CA . LYS A 1 129 ? -6.922 0.792 24.576 1.00 85.31 129 LYS A CA 1
ATOM 1043 C C . LYS A 1 129 ? -8.213 0.410 25.302 1.00 85.31 129 LYS A C 1
ATOM 1045 O O . LYS A 1 129 ? -8.581 1.089 26.253 1.00 85.31 129 LYS A O 1
ATOM 1050 N N . ALA A 1 130 ? -8.893 -0.658 24.885 1.00 83.00 130 ALA A N 1
ATOM 1051 C CA . ALA A 1 130 ? -10.101 -1.146 25.553 1.00 83.00 130 ALA A CA 1
ATOM 1052 C C . ALA A 1 130 ? -9.812 -1.742 26.942 1.00 83.00 130 ALA A C 1
ATOM 1054 O O . ALA A 1 130 ? -10.676 -1.710 27.817 1.00 83.00 130 ALA A O 1
ATOM 1055 N N . LEU A 1 131 ? -8.605 -2.279 27.147 1.00 77.81 131 LEU A N 1
ATOM 1056 C CA . LEU A 1 131 ? -8.150 -2.836 28.424 1.00 77.81 131 LEU A CA 1
ATOM 1057 C C . LEU A 1 131 ? -7.541 -1.782 29.363 1.00 77.81 131 LEU A C 1
ATOM 1059 O O . LEU A 1 131 ? -7.401 -2.039 30.561 1.00 77.81 131 LEU A O 1
ATOM 1063 N N . SER A 1 132 ? -7.181 -0.605 28.847 1.00 67.62 132 SER A N 1
ATOM 1064 C CA . SER A 1 132 ? -6.668 0.504 29.650 1.00 67.62 132 SER A CA 1
ATOM 1065 C C . SER A 1 132 ? -7.801 1.147 30.463 1.00 67.62 132 SER A C 1
ATOM 1067 O O . SER A 1 132 ? -8.673 1.825 29.928 1.00 67.62 132 SER A O 1
ATOM 1069 N N . LEU A 1 133 ? -7.779 0.923 31.781 1.00 59.78 133 LEU A N 1
ATOM 1070 C CA . LEU A 1 133 ? -8.673 1.535 32.775 1.00 59.78 133 LEU A CA 1
ATOM 1071 C C . LEU A 1 133 ? -8.219 2.943 33.208 1.00 59.78 133 LEU A C 1
ATOM 1073 O O . LEU A 1 133 ? -8.704 3.443 34.222 1.00 59.78 133 LEU A O 1
ATOM 1077 N N . ASP A 1 134 ? -7.288 3.579 32.489 1.00 58.66 134 ASP A N 1
ATOM 1078 C CA . ASP A 1 134 ? -6.865 4.943 32.809 1.00 58.66 134 ASP A CA 1
ATOM 1079 C C . ASP A 1 134 ? -7.978 5.932 32.437 1.00 58.66 134 ASP A C 1
ATOM 1081 O O . ASP A 1 134 ? -8.140 6.400 31.309 1.00 58.66 134 ASP A O 1
ATOM 1085 N N . GLU A 1 135 ? -8.786 6.166 33.463 1.00 57.59 135 GLU A N 1
ATOM 1086 C CA . GLU A 1 135 ? -9.851 7.133 33.628 1.00 57.59 135 GLU A CA 1
ATOM 1087 C C . GLU A 1 135 ? -9.511 8.489 32.993 1.00 57.59 135 GLU A C 1
ATOM 1089 O O . GLU A 1 135 ? -8.423 9.041 33.177 1.00 57.59 135 GLU A O 1
ATOM 1094 N N . GLN A 1 136 ? -10.476 9.063 32.265 1.00 56.97 136 GLN A N 1
ATOM 1095 C CA . GLN A 1 136 ? -10.424 10.472 31.888 1.00 56.97 136 GLN A CA 1
ATOM 1096 C C . GLN A 1 136 ? -10.222 11.295 33.164 1.00 56.97 136 GLN A C 1
ATOM 1098 O O . GLN A 1 136 ? -11.151 11.421 33.956 1.00 56.97 136 GLN A O 1
ATOM 1103 N N . ILE A 1 137 ? -9.029 11.863 33.369 1.00 54.44 137 ILE A N 1
ATOM 1104 C CA . ILE A 1 137 ? -8.808 12.838 34.441 1.00 54.44 137 ILE A CA 1
ATOM 1105 C C . ILE A 1 137 ? -9.806 13.979 34.195 1.00 54.44 137 ILE A C 1
ATOM 1107 O O . ILE A 1 137 ? -9.690 14.648 33.160 1.00 54.44 137 ILE A O 1
ATOM 1111 N N . PRO A 1 138 ? -10.788 14.218 35.087 1.00 58.12 138 PRO A N 1
ATOM 1112 C CA . PRO A 1 138 ? -11.742 15.298 34.897 1.00 58.12 138 PRO A CA 1
ATOM 1113 C C . PRO A 1 138 ? -10.981 16.618 34.767 1.00 58.12 138 PRO A C 1
ATOM 1115 O O . PRO A 1 138 ? -10.089 16.912 35.568 1.00 58.12 138 PRO A O 1
ATOM 1118 N N . ALA A 1 139 ? -11.325 17.422 33.756 1.00 61.19 139 ALA A N 1
ATOM 1119 C CA . ALA A 1 139 ? -10.687 18.716 33.493 1.00 61.19 139 ALA A CA 1
ATOM 1120 C C . ALA A 1 139 ? -10.740 19.673 34.707 1.00 61.19 139 ALA A C 1
ATOM 1122 O O . ALA A 1 139 ? -9.940 20.606 34.804 1.00 61.19 139 ALA A O 1
ATOM 1123 N N . ASP A 1 140 ? -11.628 19.389 35.659 1.00 55.91 140 ASP A N 1
ATOM 1124 C CA . ASP A 1 140 ? -11.833 20.134 36.898 1.00 55.91 140 ASP A CA 1
ATOM 1125 C C . ASP A 1 140 ? -10.680 19.971 37.907 1.00 55.91 140 ASP A C 1
ATOM 1127 O O . ASP A 1 140 ? -10.505 20.813 38.787 1.00 55.91 140 ASP A O 1
ATOM 1131 N N . ALA A 1 141 ? -9.801 18.971 37.743 1.00 52.94 141 ALA A N 1
ATOM 1132 C CA . ALA A 1 141 ? -8.635 18.768 38.614 1.00 52.94 141 ALA A CA 1
ATOM 1133 C C . ALA A 1 141 ? -7.545 19.861 38.482 1.00 52.94 141 ALA A C 1
ATOM 1135 O O . ALA A 1 141 ? -6.531 19.817 39.179 1.00 52.94 141 ALA A O 1
ATOM 1136 N N . LYS A 1 142 ? -7.735 20.863 37.608 1.00 53.34 142 LYS A N 1
ATOM 1137 C CA . LYS A 1 142 ? -6.880 22.063 37.518 1.00 53.34 142 LYS A CA 1
ATOM 1138 C C . LYS A 1 142 ? -7.489 23.322 38.154 1.00 53.34 142 LYS A C 1
ATOM 1140 O O . LYS A 1 142 ? -6.949 24.406 37.940 1.00 53.34 142 LYS A O 1
ATOM 1145 N N . ALA A 1 143 ? -8.573 23.208 38.926 1.00 53.03 143 ALA A N 1
ATOM 1146 C CA . ALA A 1 143 ? -9.267 24.361 39.511 1.00 53.03 143 ALA A CA 1
ATOM 1147 C C . ALA A 1 143 ? -9.255 24.430 41.052 1.00 53.03 143 ALA A C 1
ATOM 1149 O O . ALA A 1 143 ? -10.017 25.204 41.624 1.00 53.03 143 ALA A O 1
ATOM 1150 N N . GLU A 1 144 ? -8.371 23.707 41.745 1.00 47.84 144 GLU A N 1
ATOM 1151 C CA . GLU A 1 144 ? -8.221 23.833 43.204 1.00 47.84 144 GLU A CA 1
ATOM 1152 C C . GLU A 1 144 ? -6.805 24.271 43.588 1.00 47.84 144 GLU A C 1
ATOM 1154 O O . GLU A 1 144 ? -5.955 23.500 44.022 1.00 47.84 144 GLU A O 1
ATOM 1159 N N . GLY A 1 145 ? -6.554 25.564 43.398 1.00 48.53 145 GLY A N 1
ATOM 1160 C CA . GLY A 1 145 ? -5.380 26.250 43.938 1.00 48.53 145 GLY A CA 1
ATOM 1161 C C . GLY A 1 145 ? -5.562 27.755 44.130 1.00 48.53 145 GLY A C 1
ATOM 1162 O O . GLY A 1 145 ? -4.610 28.422 44.515 1.00 48.53 145 GLY A O 1
ATOM 1163 N N . GLU A 1 146 ? -6.758 28.298 43.887 1.00 57.25 146 GLU A N 1
ATOM 1164 C CA . GLU A 1 146 ? -7.042 29.726 44.044 1.00 57.25 146 GLU A CA 1
ATOM 1165 C C . GLU A 1 146 ? -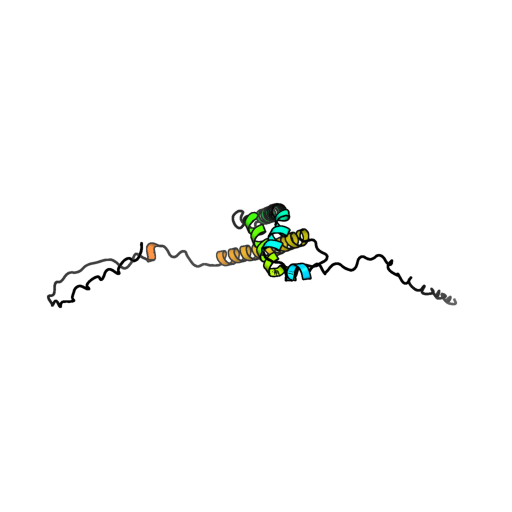8.356 29.915 44.813 1.00 57.25 146 GLU A C 1
ATOM 1167 O O . GLU A 1 146 ? -9.425 30.050 44.223 1.00 57.25 146 GLU A O 1
ATOM 1172 N N . GLN A 1 147 ? -8.279 29.945 46.147 1.00 46.19 147 GLN A N 1
ATOM 1173 C CA . GLN A 1 147 ? -9.235 30.698 46.963 1.00 46.19 147 GLN A CA 1
ATOM 1174 C C . GLN A 1 147 ? -8.495 31.498 48.048 1.00 46.19 147 GLN A C 1
ATOM 1176 O O . GLN A 1 147 ? -7.851 30.963 48.947 1.00 46.19 147 GLN A O 1
ATOM 1181 N N . ALA A 1 148 ? -8.597 32.816 47.870 1.00 50.00 148 ALA A N 1
ATOM 1182 C CA . ALA A 1 148 ? -8.074 33.961 48.617 1.00 50.00 148 ALA A CA 1
ATOM 1183 C C . ALA A 1 148 ? -8.700 34.132 50.034 1.00 50.00 148 ALA A C 1
ATOM 1185 O O . ALA A 1 148 ? -9.374 33.229 50.520 1.00 50.00 148 ALA A O 1
ATOM 1186 N N . PRO A 1 149 ? -8.719 35.328 50.665 1.00 56.56 149 PRO A N 1
ATOM 1187 C CA . PRO A 1 149 ? -7.668 36.279 51.061 1.00 56.56 149 PRO A CA 1
ATOM 1188 C C . PRO A 1 149 ? -7.656 36.497 52.601 1.00 56.56 149 PRO A C 1
ATOM 1190 O O . PRO A 1 149 ? -8.703 36.431 53.242 1.00 56.56 149 PRO A O 1
ATOM 1193 N N . ARG A 1 150 ? -6.531 36.901 53.219 1.00 38.75 150 ARG A N 1
ATOM 1194 C CA . ARG A 1 150 ? -6.564 37.667 54.492 1.00 38.75 150 ARG A CA 1
ATOM 1195 C C . ARG A 1 150 ? -5.460 38.716 54.578 1.00 38.75 150 ARG A C 1
ATOM 1197 O O . ARG A 1 150 ? -4.276 38.423 54.471 1.00 38.75 150 ARG A O 1
ATOM 1204 N N . SER A 1 151 ? -5.909 39.942 54.808 1.00 48.56 151 SER A N 1
ATOM 1205 C CA . SER A 1 151 ? -5.158 41.171 55.024 1.00 48.56 151 SER A CA 1
ATOM 1206 C C . SER A 1 151 ? -4.121 41.087 56.148 1.00 48.56 151 SER A C 1
ATOM 1208 O O . SER A 1 151 ? -4.400 40.556 57.219 1.00 48.56 151 SER A O 1
ATOM 1210 N N . THR A 1 152 ? -2.977 41.746 55.963 1.00 49.62 152 THR A N 1
ATOM 1211 C CA . THR A 1 152 ? -2.516 42.864 56.817 1.00 49.62 152 THR A CA 1
ATOM 1212 C C . THR A 1 152 ? -1.347 43.593 56.138 1.00 49.62 152 THR A C 1
ATOM 1214 O O . THR A 1 152 ? -0.575 42.970 55.410 1.00 49.62 152 THR A O 1
ATOM 1217 N N . PRO A 1 153 ? -1.206 44.916 56.339 1.00 57.84 153 PRO A N 1
ATOM 1218 C CA . PRO A 1 153 ? -0.129 45.694 55.750 1.00 57.84 153 PRO A CA 1
ATOM 1219 C C . PRO A 1 153 ? 1.115 45.621 56.638 1.00 57.84 153 PRO A C 1
ATOM 1221 O O . PRO A 1 153 ? 1.026 45.755 57.859 1.00 57.84 153 PRO A O 1
ATOM 1224 N N . ARG A 1 154 ? 2.298 45.479 56.035 1.00 42.84 154 ARG A N 1
ATOM 1225 C CA . ARG A 1 154 ? 3.554 45.770 56.732 1.00 42.84 154 ARG A CA 1
ATOM 1226 C C . ARG A 1 154 ? 4.619 46.269 55.761 1.00 42.84 154 ARG A C 1
ATOM 1228 O O . ARG A 1 154 ? 5.252 45.506 55.048 1.00 42.84 154 ARG A O 1
ATOM 1235 N N . THR A 1 155 ? 4.743 47.591 55.761 1.00 47.59 155 THR A N 1
ATOM 1236 C CA . THR A 1 155 ? 5.966 48.398 55.697 1.00 47.59 155 THR A CA 1
ATOM 1237 C C . THR A 1 155 ? 7.266 47.656 55.385 1.00 47.59 155 THR A C 1
ATOM 1239 O O . THR A 1 155 ? 7.722 46.849 56.193 1.00 47.59 155 THR A O 1
ATOM 1242 N N . GLY A 1 156 ? 7.953 48.081 54.320 1.00 43.50 156 GLY A N 1
ATOM 1243 C CA . GLY A 1 156 ? 9.406 47.936 54.258 1.00 43.50 156 GLY A CA 1
ATOM 1244 C C . GLY A 1 156 ? 10.017 47.920 52.863 1.00 43.50 156 GLY A C 1
ATOM 1245 O O . GLY A 1 156 ? 10.075 46.876 52.236 1.00 43.50 156 GLY A O 1
ATOM 1246 N N . ALA A 1 157 ? 10.588 49.065 52.487 1.00 42.06 157 ALA A N 1
ATOM 1247 C CA . ALA A 1 157 ? 11.799 49.202 51.673 1.00 42.06 157 ALA A CA 1
ATOM 1248 C C . ALA A 1 157 ? 11.752 48.868 50.164 1.00 42.06 157 ALA A C 1
ATOM 1250 O O . ALA A 1 157 ? 11.862 47.726 49.727 1.00 42.06 157 ALA A O 1
ATOM 1251 N N . CYS A 1 158 ? 11.792 49.945 49.367 1.00 46.62 158 CYS A N 1
ATOM 1252 C CA . CYS A 1 158 ? 12.520 49.989 48.097 1.00 46.62 158 CYS A CA 1
ATOM 1253 C C . CYS A 1 158 ? 13.948 49.440 48.268 1.00 46.62 158 CYS A C 1
ATOM 1255 O O . CYS A 1 158 ? 14.610 49.745 49.264 1.00 46.62 158 CYS A O 1
ATOM 1257 N N . PRO A 1 159 ? 14.484 48.769 47.237 1.00 55.19 159 PRO A N 1
ATOM 1258 C CA . PRO A 1 159 ? 15.522 49.460 46.479 1.00 55.19 159 PRO A CA 1
ATOM 1259 C C . PRO A 1 159 ? 15.423 49.268 44.958 1.00 55.19 159 PRO A C 1
ATOM 1261 O O . PRO A 1 159 ? 15.405 48.166 44.420 1.00 55.19 159 PRO A O 1
ATOM 1264 N N . THR A 1 160 ? 15.425 50.418 44.287 1.00 56.94 160 THR A N 1
ATOM 1265 C CA . THR A 1 160 ? 16.066 50.754 43.012 1.00 56.94 160 THR A CA 1
ATOM 1266 C C . THR A 1 160 ? 16.707 49.606 42.223 1.00 56.94 160 THR A C 1
ATOM 1268 O O . THR A 1 160 ? 17.806 49.150 42.546 1.00 56.94 160 THR A O 1
ATOM 1271 N N . ARG A 1 161 ? 16.133 49.282 41.057 1.00 49.03 161 ARG A N 1
ATOM 1272 C CA . ARG A 1 161 ? 16.906 48.726 39.938 1.00 49.03 161 ARG A CA 1
ATOM 1273 C C . ARG A 1 161 ? 16.528 49.413 38.626 1.00 49.03 161 ARG A C 1
ATOM 1275 O O . ARG A 1 161 ? 15.363 49.643 38.330 1.00 49.03 161 ARG A O 1
ATOM 1282 N N . ARG A 1 162 ? 17.582 49.833 37.929 1.00 55.84 162 ARG A N 1
ATOM 1283 C CA . ARG A 1 162 ? 17.641 50.793 36.819 1.00 55.84 162 ARG A CA 1
ATOM 1284 C C . ARG A 1 162 ? 16.911 50.304 35.557 1.00 55.84 162 ARG A C 1
ATOM 1286 O O . ARG A 1 162 ? 16.884 49.096 35.329 1.00 55.84 162 ARG A O 1
ATOM 1293 N N . PRO A 1 163 ? 16.420 51.215 34.696 1.00 58.91 163 PRO A N 1
ATOM 1294 C CA . PRO A 1 163 ? 15.905 50.847 33.383 1.00 58.91 163 PRO A CA 1
ATOM 1295 C C . PRO A 1 163 ? 17.043 50.364 32.471 1.00 58.91 163 PRO A C 1
ATOM 1297 O O . PRO A 1 163 ? 18.063 51.036 32.312 1.00 58.91 163 PRO A O 1
ATOM 1300 N N . PHE A 1 164 ? 16.856 49.181 31.885 1.00 51.47 164 PHE A N 1
ATOM 1301 C CA . PHE A 1 164 ? 17.695 48.653 30.813 1.00 51.47 164 PHE A CA 1
ATOM 1302 C C . PHE A 1 164 ? 17.406 49.467 29.545 1.00 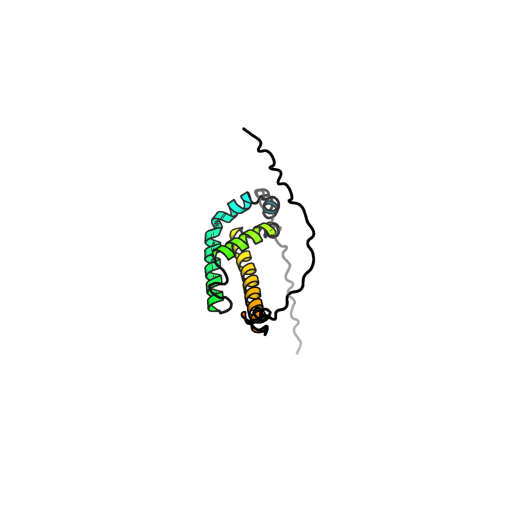51.47 164 PHE A C 1
ATOM 1304 O O . PHE A 1 164 ? 16.267 49.536 29.088 1.00 51.47 164 PHE A O 1
ATOM 1311 N N . THR A 1 165 ? 18.422 50.133 29.010 1.00 61.88 165 THR A N 1
ATOM 1312 C CA . THR A 1 165 ? 18.332 50.895 27.764 1.00 61.88 165 THR A CA 1
ATOM 1313 C C . THR A 1 165 ? 18.288 49.945 26.572 1.00 61.88 165 THR A C 1
ATOM 1315 O O . THR A 1 165 ? 19.216 49.160 26.375 1.00 61.88 165 THR A O 1
ATOM 1318 N N . SER A 1 166 ? 17.232 50.046 25.768 1.00 47.16 166 SER A N 1
ATOM 1319 C CA . SER A 1 166 ? 17.114 49.408 24.458 1.00 47.16 166 SER A CA 1
ATOM 1320 C C . SER A 1 166 ? 18.122 50.004 23.471 1.00 47.16 166 SER A C 1
ATOM 1322 O O . SER A 1 166 ? 18.092 51.201 23.195 1.00 47.16 166 SER A O 1
ATOM 1324 N N . THR A 1 167 ? 18.983 49.171 22.896 1.00 58.25 167 THR A N 1
ATOM 1325 C CA . THR A 1 167 ? 19.740 49.474 21.675 1.00 58.25 167 THR A CA 1
ATOM 1326 C C . THR A 1 167 ? 18.950 48.980 20.459 1.00 58.25 167 THR A C 1
ATOM 1328 O O . THR A 1 167 ? 18.665 47.786 20.378 1.00 58.25 167 THR A O 1
ATOM 1331 N N . PRO A 1 168 ? 18.614 49.835 19.479 1.00 67.56 168 PRO A N 1
ATOM 1332 C CA . PRO A 1 168 ? 18.178 49.363 18.172 1.00 67.56 168 PRO A CA 1
ATOM 1333 C C . PRO A 1 168 ? 19.393 49.011 17.300 1.00 67.56 168 PRO A C 1
ATOM 1335 O O . PRO A 1 168 ? 20.239 49.856 17.001 1.00 67.56 168 PRO A O 1
ATOM 1338 N N . THR A 1 169 ? 19.468 47.750 16.871 1.00 62.03 169 THR A N 1
ATOM 1339 C CA . THR A 1 169 ? 20.404 47.296 15.838 1.00 62.03 169 THR A CA 1
ATOM 1340 C C . THR A 1 169 ? 19.971 47.839 14.477 1.00 62.03 169 THR A C 1
ATOM 1342 O O . THR A 1 169 ? 18.855 47.634 14.009 1.00 62.03 169 THR A O 1
ATOM 1345 N N . ARG A 1 170 ? 20.914 48.555 13.871 1.00 51.78 170 ARG A N 1
ATOM 1346 C CA . ARG A 1 170 ? 20.926 49.199 12.558 1.00 51.78 170 ARG A CA 1
ATOM 1347 C C . ARG A 1 170 ? 20.492 48.266 11.419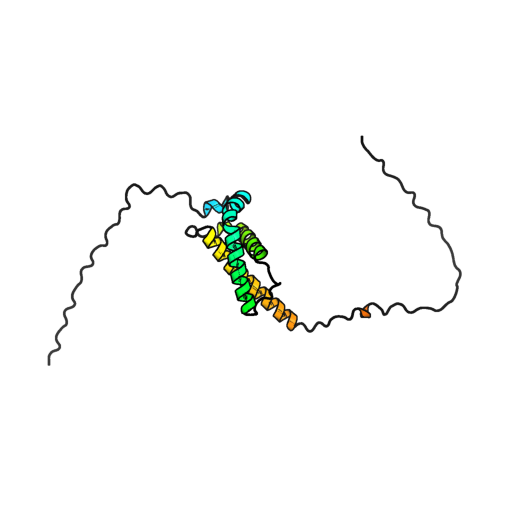 1.00 51.78 170 ARG A C 1
ATOM 1349 O O . ARG A 1 170 ? 21.108 47.229 11.183 1.00 51.78 170 ARG A O 1
ATOM 1356 N N . ALA A 1 171 ? 19.481 48.707 10.671 1.00 52.38 171 ALA A N 1
ATOM 1357 C CA . ALA A 1 171 ? 19.116 48.175 9.365 1.00 52.38 171 ALA A CA 1
ATOM 1358 C C . ALA A 1 171 ? 20.254 48.391 8.354 1.00 52.38 171 ALA A C 1
ATOM 1360 O O . ALA A 1 171 ? 20.887 49.450 8.315 1.00 52.38 171 ALA A O 1
ATOM 1361 N N . THR A 1 172 ? 20.493 47.378 7.528 1.00 60.22 172 THR A N 1
ATOM 1362 C CA . THR A 1 172 ? 21.417 47.428 6.396 1.00 60.22 172 THR A CA 1
ATOM 1363 C C . THR A 1 172 ? 20.597 47.272 5.119 1.00 60.22 172 THR A C 1
ATOM 1365 O O . THR A 1 172 ? 19.729 46.403 5.076 1.00 60.22 172 THR A O 1
ATOM 1368 N N . ARG A 1 173 ? 20.985 48.023 4.077 1.00 46.81 173 ARG A N 1
ATOM 1369 C CA . ARG A 1 173 ? 20.778 47.747 2.640 1.00 46.81 173 ARG A CA 1
ATOM 1370 C C . ARG A 1 173 ? 19.455 48.205 1.997 1.00 46.81 173 ARG A C 1
ATOM 1372 O O . ARG A 1 173 ? 18.450 47.504 2.032 1.00 46.81 173 ARG A O 1
ATOM 1379 N N . SER A 1 174 ? 19.514 49.294 1.232 1.00 55.16 174 SER A N 1
ATOM 1380 C CA . SER A 1 174 ? 19.740 49.264 -0.229 1.00 55.16 174 SER A CA 1
ATOM 1381 C C . SER A 1 174 ? 20.195 50.634 -0.716 1.00 55.16 174 SER A C 1
ATOM 1383 O O . SER A 1 174 ? 19.753 51.632 -0.108 1.00 55.16 174 SER A O 1
#

Sequence (174 aa):
MPFGRLRHSHVPKSPLPTWTPPPNTPAQAPTGSARWTRATSDTFQQAARPHIDRLITAARHDLDYYVEQGELHSDDFTPEEIAGETLIYAWDHREKRPEQVSLEGWLLGTQHRLLRGMVAEAMQYREEKALSLDEQIPADAKAEGEQAPRSTPRTGACPTRRPFTSTPTRATRS